Protein AF-A0A8T0DN38-F1 (afdb_monomer_lite)

Radius of gyration: 31.2 Å; chains: 1; bounding box: 81×60×71 Å

Structure (mmCIF, N/CA/C/O backbone):
data_AF-A0A8T0DN38-F1
#
_entry.id   AF-A0A8T0DN38-F1
#
loop_
_atom_site.group_PDB
_atom_site.id
_atom_site.type_symbol
_atom_site.label_atom_id
_atom_site.label_alt_id
_atom_site.label_comp_id
_atom_site.label_asym_id
_atom_site.label_entity_id
_atom_site.label_seq_id
_atom_site.pdbx_PDB_ins_code
_atom_site.Cartn_x
_atom_site.Cartn_y
_atom_site.Cartn_z
_atom_site.occupancy
_atom_site.B_iso_or_equiv
_atom_site.auth_seq_id
_atom_site.auth_comp_id
_atom_site.auth_asym_id
_atom_site.auth_atom_id
_atom_site.pdbx_PDB_model_num
ATOM 1 N N . MET A 1 1 ? 33.468 -39.245 -10.949 1.00 52.28 1 MET A N 1
ATOM 2 C CA . MET A 1 1 ? 33.273 -37.834 -11.351 1.00 52.28 1 MET A CA 1
ATOM 3 C C . MET A 1 1 ? 32.377 -37.818 -12.580 1.00 52.28 1 MET A C 1
ATOM 5 O O . MET A 1 1 ? 32.703 -38.510 -13.534 1.00 52.28 1 MET A O 1
ATOM 9 N N . SER A 1 2 ? 31.226 -37.142 -12.546 1.00 54.19 2 SER A N 1
ATOM 10 C CA . SER A 1 2 ? 30.312 -37.054 -13.696 1.00 54.19 2 SER A CA 1
ATOM 11 C C . SER A 1 2 ? 30.653 -35.835 -14.568 1.00 54.19 2 SER A C 1
ATOM 13 O O . SER A 1 2 ? 30.992 -34.782 -14.026 1.00 54.19 2 SER A O 1
ATOM 15 N N . PRO A 1 3 ? 30.592 -35.941 -15.908 1.00 66.50 3 PRO A N 1
ATOM 16 C CA . PRO A 1 3 ? 30.904 -34.821 -16.784 1.00 66.50 3 PRO A CA 1
ATOM 17 C C . PRO A 1 3 ? 29.782 -33.776 -16.769 1.00 66.50 3 PRO A C 1
ATOM 19 O O . PRO A 1 3 ? 28.591 -34.087 -16.842 1.00 66.50 3 PRO A O 1
ATOM 22 N N . ASN A 1 4 ? 30.204 -32.518 -16.678 1.00 63.97 4 ASN A N 1
ATOM 23 C CA . ASN A 1 4 ? 29.367 -31.331 -16.581 1.00 63.97 4 ASN A CA 1
ATOM 24 C C . ASN A 1 4 ? 28.587 -31.120 -17.898 1.00 63.97 4 ASN A C 1
ATOM 26 O O . ASN A 1 4 ? 29.185 -30.857 -18.944 1.00 63.97 4 ASN A O 1
ATOM 30 N N . LYS A 1 5 ? 27.253 -31.252 -17.878 1.00 62.19 5 LYS A N 1
ATOM 31 C CA . LYS A 1 5 ? 26.401 -30.977 -19.050 1.00 62.19 5 LYS A CA 1
ATOM 32 C C . LYS A 1 5 ? 26.275 -29.465 -19.243 1.00 62.19 5 LYS A C 1
ATOM 34 O O . LYS A 1 5 ? 25.406 -28.823 -18.664 1.00 62.19 5 LYS A O 1
ATOM 39 N N . MET A 1 6 ? 27.131 -28.904 -20.091 1.00 64.38 6 MET A N 1
ATOM 40 C CA . MET A 1 6 ? 26.996 -27.534 -20.589 1.00 64.38 6 MET A CA 1
ATOM 41 C C . MET A 1 6 ? 25.721 -27.418 -21.440 1.00 64.38 6 MET A C 1
ATOM 43 O O . MET A 1 6 ? 25.669 -27.911 -22.569 1.00 64.38 6 MET A O 1
ATOM 47 N N . HIS A 1 7 ? 24.686 -26.756 -20.920 1.00 61.66 7 HIS A N 1
ATOM 48 C CA . HIS A 1 7 ? 23.559 -26.308 -21.735 1.00 61.66 7 HIS A CA 1
ATOM 49 C C . HIS A 1 7 ? 24.022 -25.161 -22.640 1.00 61.66 7 HIS A C 1
ATOM 51 O O . HIS A 1 7 ? 24.193 -24.026 -22.203 1.00 61.66 7 HIS A O 1
ATOM 57 N N . ARG A 1 8 ? 24.246 -25.468 -23.921 1.00 61.72 8 ARG A N 1
ATOM 58 C CA . ARG A 1 8 ? 24.426 -24.451 -24.960 1.00 61.72 8 ARG A CA 1
ATOM 59 C C . ARG A 1 8 ? 23.082 -23.764 -25.191 1.00 61.72 8 ARG A C 1
ATOM 61 O O . ARG A 1 8 ? 22.162 -24.382 -25.724 1.00 61.72 8 ARG A O 1
ATOM 68 N N . PHE A 1 9 ? 22.972 -22.500 -24.795 1.00 59.44 9 PHE A N 1
ATOM 69 C CA . PHE A 1 9 ? 21.857 -21.649 -25.195 1.00 59.44 9 PHE A CA 1
ATOM 70 C C . PHE A 1 9 ? 21.889 -21.493 -26.721 1.00 59.44 9 PHE A C 1
ATOM 72 O O . PHE A 1 9 ? 22.831 -20.934 -27.278 1.00 59.44 9 PHE A O 1
ATOM 79 N N . ARG A 1 10 ? 20.879 -22.043 -27.404 1.00 63.59 10 ARG A N 1
ATOM 80 C CA . ARG A 1 10 ? 20.622 -21.768 -28.821 1.00 63.59 10 ARG A CA 1
ATOM 81 C C . ARG A 1 10 ? 20.134 -20.323 -28.929 1.00 63.59 10 ARG A C 1
ATOM 83 O O . ARG A 1 10 ? 19.069 -20.006 -28.410 1.00 63.59 10 ARG A O 1
ATOM 90 N N . SER A 1 11 ? 20.899 -19.462 -29.591 1.00 58.97 11 SER A N 1
ATOM 91 C CA . SER A 1 11 ? 20.446 -18.132 -30.001 1.00 58.97 11 SER A CA 1
ATOM 92 C C . SER A 1 11 ? 19.479 -18.287 -31.175 1.00 58.97 11 SER A C 1
ATOM 94 O O . SER A 1 11 ? 19.903 -18.581 -32.293 1.00 58.97 11 SER A O 1
ATOM 96 N N . ALA A 1 12 ? 18.182 -18.155 -30.910 1.00 63.00 12 ALA A N 1
ATOM 97 C CA . ALA A 1 12 ? 17.172 -18.035 -31.953 1.00 63.00 12 ALA A CA 1
ATOM 98 C C . ALA A 1 12 ? 17.268 -16.639 -32.596 1.00 63.00 12 ALA A C 1
ATOM 100 O O . ALA A 1 12 ? 17.445 -15.645 -31.892 1.00 63.00 12 ALA A O 1
ATOM 101 N N . ALA A 1 13 ? 17.211 -16.587 -33.928 1.00 65.38 13 ALA A N 1
ATOM 102 C CA . ALA A 1 13 ? 17.182 -15.350 -34.704 1.00 65.38 13 ALA A CA 1
ATOM 103 C C . ALA A 1 13 ? 15.920 -14.523 -34.375 1.00 65.38 13 ALA A C 1
ATOM 105 O O . ALA A 1 13 ? 14.896 -15.120 -34.037 1.00 65.38 13 ALA A O 1
ATOM 106 N N . PRO A 1 14 ? 15.965 -13.180 -34.472 1.00 59.91 14 PRO A N 1
ATOM 107 C CA . PRO A 1 14 ? 14.814 -12.339 -34.172 1.00 59.91 14 PRO A CA 1
ATOM 108 C C . PRO A 1 14 ? 13.791 -12.437 -35.311 1.00 59.91 14 PRO A C 1
ATOM 110 O O . PRO A 1 14 ? 13.925 -11.768 -36.332 1.00 59.91 14 PRO A O 1
ATOM 113 N N . SER A 1 15 ? 12.782 -13.293 -35.158 1.00 63.94 15 SER A N 1
ATOM 114 C CA . SER A 1 15 ? 11.540 -13.180 -35.923 1.00 63.94 15 SER A CA 1
ATOM 115 C C . SER A 1 15 ? 10.830 -11.885 -35.527 1.00 63.94 15 SER A C 1
ATOM 117 O O . SER A 1 15 ? 10.778 -11.545 -34.345 1.00 63.94 15 SER A O 1
ATOM 119 N N . GLU A 1 16 ? 10.304 -11.155 -36.512 1.00 71.69 16 GLU A N 1
ATOM 120 C CA . GLU A 1 16 ? 9.458 -9.973 -36.317 1.00 71.69 16 GLU A CA 1
ATOM 121 C C . GLU A 1 16 ? 8.143 -10.391 -35.637 1.00 71.69 16 GLU A C 1
ATOM 123 O O . GLU A 1 16 ? 7.129 -10.653 -36.277 1.00 71.69 16 GLU A O 1
ATOM 128 N N . GLU A 1 17 ? 8.181 -10.548 -34.317 1.00 77.62 17 GLU A N 1
ATOM 129 C CA . GLU A 1 17 ? 7.013 -10.885 -33.512 1.00 77.62 17 GLU A CA 1
ATOM 130 C C . GLU A 1 17 ? 6.255 -9.600 -33.163 1.00 77.62 17 GLU A C 1
ATOM 132 O O . GLU A 1 17 ? 6.723 -8.762 -32.390 1.00 77.62 17 GLU A O 1
ATOM 137 N N . GLU A 1 18 ? 5.066 -9.434 -33.741 1.00 81.38 18 GLU A N 1
ATOM 138 C CA . GLU A 1 18 ? 4.141 -8.364 -33.372 1.00 81.38 18 GLU A CA 1
ATOM 139 C C . GLU A 1 18 ? 3.689 -8.528 -31.908 1.00 81.38 18 GLU A C 1
ATOM 141 O O . GLU A 1 18 ? 3.004 -9.487 -31.541 1.00 81.38 18 GLU A O 1
ATOM 146 N N . ILE A 1 19 ? 4.058 -7.572 -31.050 1.00 81.69 19 ILE A N 1
ATOM 147 C CA . ILE A 1 19 ? 3.695 -7.579 -29.627 1.00 81.69 19 ILE A CA 1
ATOM 148 C C . ILE A 1 19 ? 2.373 -6.829 -29.431 1.00 81.69 19 ILE A C 1
ATOM 150 O O . ILE A 1 19 ? 2.320 -5.599 -29.470 1.00 81.69 19 ILE A O 1
ATOM 154 N N . TYR A 1 20 ? 1.299 -7.563 -29.145 1.00 84.81 20 TYR A N 1
ATOM 155 C CA . TYR A 1 20 ? 0.004 -6.980 -28.790 1.00 84.81 20 TYR A CA 1
ATOM 156 C C . TYR A 1 20 ? -0.049 -6.631 -27.296 1.00 84.81 20 TYR A C 1
ATOM 158 O O . TYR A 1 20 ? -0.019 -7.513 -26.436 1.00 84.81 20 TYR A O 1
ATOM 166 N N . VAL A 1 21 ? -0.175 -5.338 -26.976 1.00 86.12 21 VAL A N 1
ATOM 167 C CA . VAL A 1 21 ? -0.252 -4.829 -25.594 1.00 86.12 21 VAL A CA 1
ATOM 168 C C . VAL A 1 21 ? -1.646 -4.282 -25.299 1.00 86.12 21 VAL A C 1
ATOM 170 O O . VAL A 1 21 ? -2.214 -3.512 -26.073 1.00 86.12 21 VAL A O 1
ATOM 173 N N . LYS A 1 22 ? -2.210 -4.645 -24.144 1.00 92.12 22 LYS A N 1
ATOM 174 C CA . LYS A 1 22 ? -3.475 -4.072 -23.671 1.00 92.12 22 LYS A CA 1
ATOM 175 C C . LYS A 1 22 ? -3.242 -2.675 -23.110 1.00 92.12 22 LYS A C 1
ATOM 177 O O . LYS A 1 22 ? -2.410 -2.487 -22.226 1.00 92.12 22 LYS A O 1
ATOM 182 N N . MET A 1 23 ? -4.067 -1.714 -23.524 1.00 93.25 23 MET A N 1
ATOM 183 C CA . MET A 1 23 ? -3.976 -0.325 -23.048 1.00 93.25 23 MET A CA 1
ATOM 184 C C . MET A 1 23 ? -4.124 -0.182 -21.521 1.00 93.25 23 MET A C 1
ATOM 186 O O . MET A 1 23 ? -3.574 0.749 -20.938 1.00 93.25 23 MET A O 1
ATOM 190 N N . SER A 1 24 ? -4.835 -1.104 -20.859 1.00 92.12 24 SER A N 1
ATOM 191 C CA . SER A 1 24 ? -4.980 -1.133 -19.395 1.00 92.12 24 SER A CA 1
ATOM 192 C C . SER A 1 24 ? -3.680 -1.435 -18.654 1.00 92.12 24 SER A C 1
ATOM 194 O O . SER A 1 24 ? -3.525 -1.027 -17.503 1.00 92.12 24 SER A O 1
ATOM 196 N N . ASP A 1 25 ? -2.763 -2.155 -19.300 1.00 91.50 25 ASP A N 1
ATOM 197 C CA . ASP A 1 25 ? -1.588 -2.741 -18.656 1.00 91.50 25 ASP A CA 1
ATOM 198 C C . ASP A 1 25 ? -0.371 -1.809 -18.769 1.00 91.50 25 ASP A C 1
ATOM 200 O O . ASP A 1 25 ? 0.448 -1.745 -17.850 1.00 91.50 25 ASP A O 1
ATOM 204 N N . ILE A 1 26 ? -0.345 -0.970 -19.814 1.00 93.56 26 ILE A N 1
ATOM 205 C CA . ILE A 1 26 ? 0.654 0.081 -20.071 1.00 93.56 26 ILE A CA 1
ATOM 206 C C . ILE A 1 26 ? 1.039 0.889 -18.818 1.00 93.56 26 ILE A C 1
ATOM 208 O O . ILE A 1 26 ? 2.234 0.975 -18.523 1.00 93.56 26 ILE A O 1
ATOM 212 N N . PRO A 1 27 ? 0.108 1.479 -18.036 1.00 94.94 27 PRO A N 1
ATOM 213 C CA . PRO A 1 27 ? 0.496 2.251 -16.854 1.00 94.94 27 PRO A CA 1
ATOM 214 C C . PRO A 1 27 ? 1.249 1.403 -15.823 1.00 94.94 27 PRO A C 1
ATOM 216 O O . PRO A 1 27 ? 2.168 1.895 -15.165 1.00 94.94 27 PRO A O 1
ATOM 219 N N . PHE A 1 28 ? 0.892 0.126 -15.677 1.00 95.44 28 PHE A N 1
ATOM 220 C CA . PHE A 1 28 ? 1.578 -0.775 -14.761 1.00 95.44 28 PHE A CA 1
ATOM 221 C C . PHE A 1 28 ? 2.948 -1.193 -15.280 1.00 95.44 28 PHE A C 1
ATOM 223 O O . PHE A 1 28 ? 3.874 -1.320 -14.482 1.00 95.44 28 PHE A O 1
ATOM 230 N N . ASP A 1 29 ? 3.105 -1.339 -16.589 1.00 94.00 29 ASP A N 1
ATOM 231 C CA . ASP A 1 29 ? 4.381 -1.690 -17.204 1.00 94.00 29 ASP A CA 1
ATOM 232 C C . ASP A 1 29 ? 5.380 -0.534 -17.154 1.00 94.00 29 ASP A C 1
ATOM 234 O O . ASP A 1 29 ? 6.532 -0.747 -16.775 1.00 94.00 29 ASP A O 1
ATOM 238 N N . ILE A 1 30 ? 4.924 0.706 -17.360 1.00 94.75 30 ILE A N 1
ATOM 239 C CA . ILE A 1 30 ? 5.735 1.906 -17.100 1.00 94.75 30 ILE A CA 1
ATOM 240 C C . ILE A 1 30 ? 6.184 1.935 -15.631 1.00 94.75 30 ILE A C 1
ATOM 242 O O . ILE A 1 30 ? 7.356 2.166 -15.330 1.00 94.75 30 ILE A O 1
ATOM 246 N N . MET A 1 31 ? 5.279 1.649 -14.686 1.00 94.44 31 MET A N 1
ATOM 247 C CA . MET A 1 31 ? 5.647 1.573 -13.268 1.00 94.44 31 MET A CA 1
ATOM 248 C C . MET A 1 31 ? 6.661 0.452 -12.990 1.00 94.44 31 MET A C 1
ATOM 250 O O . MET A 1 31 ? 7.606 0.673 -12.232 1.00 94.44 31 MET A O 1
ATOM 254 N N . ARG A 1 32 ? 6.512 -0.732 -13.604 1.00 95.56 32 ARG A N 1
ATOM 255 C CA . ARG A 1 32 ? 7.481 -1.838 -13.489 1.00 95.56 32 ARG A CA 1
ATOM 256 C C . ARG A 1 32 ? 8.857 -1.433 -14.007 1.00 95.56 32 ARG A C 1
ATOM 258 O O . ARG A 1 32 ? 9.850 -1.693 -13.325 1.00 95.56 32 ARG A O 1
ATOM 265 N N . PHE A 1 33 ? 8.905 -0.771 -15.159 1.00 95.25 33 PHE A N 1
ATOM 266 C CA . PHE A 1 33 ? 10.133 -0.258 -15.752 1.00 95.25 33 PHE A CA 1
ATOM 267 C C . PHE A 1 33 ? 10.822 0.753 -14.826 1.00 95.25 33 PHE A C 1
ATOM 269 O O . PHE A 1 33 ? 11.987 0.576 -14.477 1.00 95.25 33 PHE A O 1
ATOM 276 N N . ASN A 1 34 ? 10.085 1.730 -14.299 1.00 94.44 34 ASN A N 1
ATOM 277 C CA . ASN A 1 34 ? 10.638 2.722 -13.372 1.00 94.44 34 ASN A CA 1
ATOM 278 C C . ASN A 1 34 ? 11.175 2.089 -12.078 1.00 94.44 34 ASN A C 1
ATOM 280 O O . ASN A 1 34 ? 12.195 2.515 -11.544 1.00 94.44 34 ASN A O 1
ATOM 284 N N . ILE A 1 35 ? 10.508 1.051 -11.565 1.00 94.56 35 ILE A N 1
ATOM 285 C CA . ILE A 1 35 ? 10.982 0.290 -10.399 1.00 94.56 35 ILE A CA 1
ATOM 286 C C . ILE A 1 35 ? 12.244 -0.508 -10.736 1.00 94.56 35 ILE A C 1
ATOM 288 O O . ILE A 1 35 ? 13.090 -0.700 -9.864 1.00 94.56 35 ILE A O 1
ATOM 292 N N . SER A 1 36 ? 12.381 -0.998 -11.970 1.00 92.31 36 SER A N 1
ATOM 293 C CA . SER A 1 36 ? 13.555 -1.767 -12.398 1.00 92.31 36 SER A CA 1
ATOM 294 C C . SER A 1 36 ? 14.850 -0.951 -12.317 1.00 92.31 36 SER A C 1
ATOM 296 O O . SER A 1 36 ? 15.879 -1.510 -11.944 1.00 92.31 36 SER A O 1
ATOM 298 N N . ALA A 1 37 ? 14.757 0.364 -12.542 1.00 92.31 37 ALA A N 1
ATOM 299 C CA . ALA A 1 37 ? 15.864 1.311 -12.440 1.00 92.31 37 ALA A CA 1
ATOM 300 C C . ALA A 1 37 ? 16.252 1.671 -10.991 1.00 92.31 37 ALA A C 1
ATOM 302 O O . ALA A 1 37 ? 17.344 2.179 -10.754 1.00 92.31 37 ALA A O 1
ATOM 303 N N . LYS A 1 38 ? 15.382 1.414 -10.004 1.00 92.50 38 LYS A N 1
ATOM 304 C CA . LYS A 1 38 ? 15.656 1.691 -8.584 1.00 92.50 38 LYS A CA 1
ATOM 305 C C . LYS A 1 38 ? 16.349 0.509 -7.910 1.00 92.50 38 LYS A C 1
ATOM 307 O O . LYS A 1 38 ? 16.133 -0.648 -8.273 1.00 92.50 38 L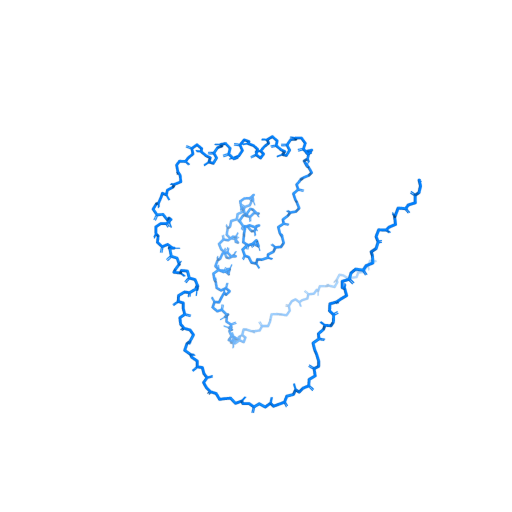YS A O 1
ATOM 312 N N . SER A 1 39 ? 17.120 0.773 -6.858 1.00 93.12 39 SER A N 1
ATOM 313 C CA . SER A 1 39 ? 17.790 -0.250 -6.045 1.00 93.12 39 SER A CA 1
ATOM 314 C C . SER A 1 39 ? 17.411 -0.143 -4.557 1.00 93.12 39 SER A C 1
ATOM 316 O O . SER A 1 39 ? 16.731 0.788 -4.130 1.00 93.12 39 SER A O 1
ATOM 318 N N . GLY A 1 40 ? 17.771 -1.156 -3.764 1.00 94.56 40 GLY A N 1
ATOM 319 C CA . GLY A 1 40 ? 17.636 -1.110 -2.303 1.00 94.56 40 GLY A CA 1
ATOM 320 C C . GLY A 1 40 ? 16.207 -1.208 -1.743 1.00 94.56 40 GLY A C 1
ATOM 321 O O . GLY A 1 40 ? 15.340 -1.904 -2.284 1.00 94.56 40 GLY A O 1
ATOM 322 N N . ALA A 1 41 ? 15.993 -0.562 -0.593 1.00 93.94 41 ALA A N 1
ATOM 323 C CA . ALA A 1 41 ? 14.742 -0.608 0.170 1.00 93.94 41 ALA A CA 1
ATOM 324 C C . ALA A 1 41 ? 13.582 0.080 -0.567 1.00 93.94 41 ALA A C 1
ATOM 326 O O . ALA A 1 41 ? 12.490 -0.485 -0.660 1.00 93.94 41 ALA A O 1
ATOM 327 N N . GLU A 1 42 ? 13.849 1.221 -1.203 1.00 91.75 42 GLU A N 1
ATOM 328 C CA . GLU A 1 42 ? 12.857 1.985 -1.967 1.00 91.75 42 GLU A CA 1
ATOM 329 C C . GLU A 1 42 ? 12.248 1.165 -3.110 1.00 91.75 42 GLU A C 1
ATOM 331 O O . GLU A 1 42 ? 11.042 1.217 -3.374 1.00 91.75 42 GLU A O 1
ATOM 336 N N . ARG A 1 43 ? 13.060 0.327 -3.769 1.00 95.62 43 ARG A N 1
ATOM 337 C CA . ARG A 1 43 ? 12.579 -0.608 -4.795 1.00 95.62 43 ARG A CA 1
ATOM 338 C C . ARG A 1 43 ? 11.548 -1.586 -4.228 1.00 95.62 43 ARG A C 1
ATOM 340 O O . ARG A 1 43 ? 10.565 -1.914 -4.890 1.00 95.62 43 ARG A O 1
ATOM 347 N N . ARG A 1 44 ? 11.761 -2.081 -3.005 1.00 94.56 44 ARG A N 1
ATOM 348 C CA . ARG A 1 44 ? 10.856 -3.051 -2.364 1.00 94.56 44 ARG A CA 1
ATOM 349 C C . ARG A 1 44 ? 9.528 -2.397 -2.007 1.00 94.56 44 ARG A C 1
ATOM 351 O O . ARG A 1 44 ? 8.482 -3.003 -2.218 1.00 94.56 44 ARG A O 1
ATOM 358 N N . GLU A 1 45 ? 9.563 -1.175 -1.498 1.00 93.94 45 GLU A N 1
ATOM 359 C CA . GLU A 1 45 ? 8.367 -0.420 -1.120 1.00 93.94 45 GLU A CA 1
ATOM 360 C C . GLU A 1 45 ? 7.538 -0.015 -2.338 1.00 93.94 45 GLU A C 1
ATOM 362 O O . GLU A 1 45 ? 6.337 -0.286 -2.390 1.00 93.94 45 GLU A O 1
ATOM 367 N N . THR A 1 46 ? 8.186 0.529 -3.369 1.00 95.31 46 THR A N 1
ATOM 368 C CA . THR A 1 46 ? 7.525 0.887 -4.634 1.00 95.31 46 THR A CA 1
ATOM 369 C C . THR A 1 46 ? 6.931 -0.336 -5.333 1.00 95.31 46 THR A C 1
ATOM 371 O O . THR A 1 46 ? 5.801 -0.281 -5.821 1.00 95.31 46 THR A O 1
ATOM 374 N N . ARG A 1 47 ? 7.623 -1.484 -5.300 1.00 95.81 47 ARG A N 1
ATOM 375 C CA . ARG A 1 47 ? 7.091 -2.758 -5.805 1.00 95.81 47 ARG A CA 1
ATOM 376 C C . ARG A 1 47 ? 5.881 -3.243 -5.013 1.00 95.81 47 ARG A C 1
ATOM 378 O O . ARG A 1 47 ? 4.905 -3.671 -5.622 1.00 95.81 47 ARG A O 1
ATOM 385 N N . LYS A 1 48 ? 5.911 -3.163 -3.679 1.00 95.25 48 LYS A N 1
ATOM 386 C CA . LYS A 1 48 ? 4.747 -3.493 -2.839 1.00 95.25 48 LYS A CA 1
ATOM 387 C C . LYS A 1 48 ? 3.552 -2.607 -3.197 1.00 95.25 48 LYS A C 1
ATOM 389 O O . LYS A 1 48 ? 2.465 -3.129 -3.417 1.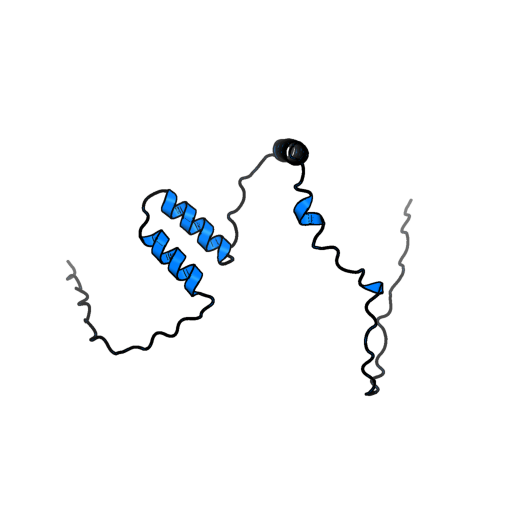00 95.25 48 LYS A O 1
ATOM 394 N N . ALA A 1 49 ? 3.758 -1.297 -3.318 1.00 95.19 49 ALA A N 1
ATOM 395 C CA . ALA A 1 49 ? 2.703 -0.354 -3.682 1.00 95.19 49 ALA A CA 1
ATOM 396 C C . ALA A 1 49 ? 2.101 -0.648 -5.068 1.00 95.19 49 ALA A C 1
ATOM 398 O O . ALA A 1 49 ? 0.880 -0.625 -5.221 1.00 95.19 49 ALA A O 1
ATOM 399 N N . LEU A 1 50 ? 2.937 -0.977 -6.058 1.00 96.00 50 LEU A N 1
ATOM 400 C CA . LEU A 1 50 ? 2.480 -1.393 -7.385 1.00 96.00 50 LEU A CA 1
ATOM 401 C C . LEU A 1 50 ? 1.592 -2.639 -7.308 1.00 96.00 50 LEU A C 1
ATOM 403 O O . LEU A 1 50 ? 0.491 -2.637 -7.848 1.00 96.00 50 LEU A O 1
ATOM 407 N N . LEU A 1 51 ? 2.043 -3.680 -6.607 1.00 96.00 51 LEU A N 1
ATOM 408 C CA . LEU A 1 51 ? 1.288 -4.928 -6.484 1.00 96.00 51 LEU A CA 1
ATOM 409 C C . LEU A 1 51 ? -0.081 -4.704 -5.836 1.00 96.00 51 LEU A C 1
ATOM 411 O O . LEU A 1 51 ? -1.076 -5.244 -6.311 1.00 96.00 51 LEU A O 1
ATOM 415 N N . LEU A 1 52 ? -0.157 -3.856 -4.808 1.00 96.00 52 LEU A N 1
ATOM 416 C CA . LEU A 1 52 ? -1.434 -3.491 -4.190 1.00 96.00 52 LEU A CA 1
ATOM 417 C C . LEU A 1 52 ? -2.378 -2.797 -5.184 1.00 96.00 52 LEU A C 1
ATOM 419 O O . LEU A 1 52 ? -3.568 -3.099 -5.198 1.00 96.00 52 LEU A O 1
ATOM 423 N N . ARG A 1 53 ? -1.863 -1.918 -6.057 1.00 94.06 53 ARG A N 1
ATOM 424 C CA . ARG A 1 53 ? -2.668 -1.283 -7.121 1.00 94.06 53 ARG A CA 1
ATOM 425 C C . ARG A 1 53 ? -3.183 -2.286 -8.152 1.00 94.06 53 ARG A C 1
ATOM 427 O O . ARG A 1 53 ? -4.268 -2.090 -8.682 1.00 94.06 53 ARG A O 1
ATOM 434 N N . MET A 1 54 ? -2.431 -3.354 -8.407 1.00 95.00 54 MET A N 1
ATOM 435 C CA . MET A 1 54 ? -2.829 -4.450 -9.301 1.00 95.00 54 MET A CA 1
ATOM 436 C C . MET A 1 54 ? -3.829 -5.420 -8.655 1.00 95.00 54 MET A C 1
ATOM 438 O O . MET A 1 54 ? -4.221 -6.401 -9.279 1.00 95.00 54 MET A O 1
ATOM 442 N N . GLY A 1 55 ? -4.242 -5.164 -7.410 1.00 94.31 55 GLY A N 1
ATOM 443 C CA . GLY A 1 55 ? -5.199 -6.001 -6.692 1.00 94.31 55 GLY A CA 1
ATOM 444 C C . GLY A 1 55 ? -4.562 -7.164 -5.935 1.00 94.31 55 GLY A C 1
ATOM 445 O O . GLY A 1 55 ? -5.269 -8.099 -5.563 1.00 94.31 55 GLY A O 1
ATOM 446 N N . ALA A 1 56 ? -3.248 -7.130 -5.681 1.00 96.75 56 ALA A N 1
ATOM 447 C CA . ALA A 1 56 ? -2.633 -8.094 -4.777 1.00 96.75 56 ALA A CA 1
ATOM 448 C C . ALA A 1 56 ? -3.239 -7.980 -3.370 1.00 96.75 56 ALA A C 1
ATOM 450 O O . ALA A 1 56 ? -3.556 -6.888 -2.889 1.00 96.75 56 ALA A O 1
ATOM 451 N N . VAL A 1 57 ? -3.359 -9.123 -2.693 1.00 96.00 57 VAL A N 1
ATOM 452 C CA . VAL A 1 57 ? -3.872 -9.181 -1.322 1.00 96.00 57 VAL A CA 1
ATOM 453 C C . VAL A 1 57 ? -2.945 -8.376 -0.401 1.00 96.00 57 VAL A C 1
ATOM 455 O O . VAL A 1 57 ? -1.726 -8.577 -0.438 1.00 96.00 57 VAL A O 1
ATOM 458 N N . PRO A 1 58 ? -3.484 -7.460 0.429 1.00 94.88 58 PRO A N 1
ATOM 459 C CA . PRO A 1 58 ? -2.665 -6.681 1.340 1.00 94.88 58 PRO A CA 1
ATOM 460 C C . PRO A 1 58 ? -1.965 -7.580 2.365 1.00 94.88 58 PRO A C 1
ATOM 462 O O . PRO A 1 58 ? -2.523 -8.603 2.774 1.00 94.88 58 PRO A O 1
ATOM 465 N N . PRO A 1 59 ? -0.755 -7.204 2.817 1.00 94.12 59 PRO A N 1
ATOM 466 C CA . PRO A 1 59 ? -0.040 -7.986 3.811 1.00 94.12 59 PRO A CA 1
ATOM 467 C C . PRO A 1 59 ? -0.851 -8.087 5.107 1.00 94.12 59 PRO A C 1
ATOM 469 O O . PRO A 1 59 ? -1.581 -7.165 5.489 1.00 94.12 59 PRO A O 1
ATOM 472 N N . LYS A 1 60 ? -0.699 -9.217 5.803 1.00 95.00 60 LYS A N 1
ATOM 473 C CA . LYS A 1 60 ? -1.332 -9.433 7.104 1.00 95.00 60 LYS A CA 1
ATOM 474 C C . LYS A 1 60 ? -0.828 -8.379 8.089 1.00 95.00 60 LYS A C 1
ATOM 476 O O . LYS A 1 60 ? 0.373 -8.148 8.202 1.00 95.00 60 LYS A O 1
ATOM 481 N N . LYS A 1 61 ? -1.761 -7.744 8.798 1.00 90.88 61 LYS A N 1
ATOM 482 C CA . LYS A 1 61 ? -1.428 -6.785 9.853 1.00 90.88 61 LYS A CA 1
ATOM 483 C C . LYS A 1 61 ? -0.746 -7.510 11.009 1.00 90.88 61 LYS A C 1
ATOM 485 O O . LYS A 1 61 ? -1.104 -8.646 11.325 1.00 90.88 61 LYS A O 1
ATOM 490 N N . GLU A 1 62 ? 0.203 -6.832 11.638 1.00 93.12 62 GLU A N 1
ATOM 491 C CA . GLU A 1 62 ? 0.828 -7.309 12.867 1.00 93.12 62 GLU A CA 1
ATOM 492 C C . GLU A 1 62 ? -0.223 -7.517 13.959 1.00 93.12 62 GLU A C 1
ATOM 494 O O . GLU A 1 62 ? -1.265 -6.850 13.990 1.00 93.12 62 GLU A O 1
ATOM 499 N N . TYR A 1 63 ? 0.044 -8.466 14.853 1.00 94.62 63 TYR A N 1
ATOM 500 C CA . TYR A 1 63 ? -0.799 -8.665 16.019 1.00 94.62 63 TYR A CA 1
ATOM 501 C C . TYR A 1 63 ? -0.686 -7.451 16.943 1.00 94.62 63 TYR A C 1
ATOM 503 O O . TYR A 1 63 ? 0.408 -7.022 17.302 1.00 94.62 63 TYR A O 1
ATOM 511 N N . ILE A 1 64 ? -1.830 -6.904 17.343 1.00 94.12 64 ILE A N 1
ATOM 512 C CA . ILE A 1 64 ? -1.906 -5.771 18.263 1.00 94.12 64 ILE A CA 1
ATOM 513 C C . ILE A 1 64 ? -2.873 -6.151 19.378 1.00 94.12 64 ILE A C 1
ATOM 515 O O . ILE A 1 64 ? -3.994 -6.584 19.112 1.00 94.12 64 ILE A O 1
ATOM 519 N N . ASN A 1 65 ? -2.457 -5.949 20.631 1.00 97.06 65 ASN A N 1
ATOM 520 C CA . ASN A 1 65 ? -3.336 -6.113 21.785 1.00 97.06 65 ASN A CA 1
ATOM 521 C C . ASN A 1 65 ? -4.571 -5.206 21.642 1.00 97.06 65 ASN A C 1
ATOM 523 O O . ASN A 1 65 ? -4.449 -4.011 21.364 1.00 97.06 65 ASN A O 1
ATOM 527 N N . TYR A 1 66 ? -5.758 -5.760 21.881 1.00 95.81 66 TYR A N 1
ATOM 528 C CA . TYR A 1 66 ? -7.033 -5.064 21.715 1.00 95.81 66 TYR A CA 1
ATOM 529 C C . TYR A 1 66 ? -7.112 -3.721 22.459 1.00 95.81 66 TYR A C 1
ATOM 531 O O . TYR A 1 66 ? -7.605 -2.737 21.903 1.00 95.81 66 TYR A O 1
ATOM 539 N N . LYS A 1 67 ? -6.570 -3.639 23.682 1.00 97.12 67 LYS A N 1
ATOM 540 C CA . LYS A 1 67 ? -6.562 -2.389 24.462 1.00 97.12 67 LYS A CA 1
ATOM 541 C C . LYS A 1 67 ? -5.783 -1.281 23.739 1.00 97.12 67 LYS A C 1
ATOM 543 O O . LYS A 1 67 ? -6.261 -0.152 23.658 1.00 97.12 67 LYS A O 1
ATOM 548 N N . LEU A 1 68 ? -4.639 -1.629 23.142 1.00 96.00 68 LEU A N 1
ATOM 549 C CA . LEU A 1 68 ? -3.803 -0.709 22.360 1.00 96.00 68 LEU A CA 1
ATOM 550 C C . LEU A 1 68 ? -4.431 -0.355 21.007 1.00 96.00 68 LEU A C 1
ATOM 552 O O . LEU A 1 68 ? -4.264 0.754 20.505 1.00 96.00 68 LEU A O 1
ATOM 556 N N . LEU A 1 69 ? -5.161 -1.289 20.397 1.00 95.25 69 LEU A N 1
ATOM 557 C CA . LEU A 1 69 ? -5.881 -1.025 19.154 1.00 95.25 69 LEU A CA 1
ATOM 558 C C . LEU A 1 69 ? -6.979 0.026 19.367 1.00 95.25 69 LEU A C 1
ATOM 560 O O . LEU A 1 69 ? -7.132 0.935 18.549 1.00 95.25 69 LEU A O 1
ATOM 564 N N . LEU A 1 70 ? -7.718 -0.067 20.477 1.00 96.38 70 LEU A N 1
ATOM 565 C CA . LEU A 1 70 ? -8.760 0.900 20.813 1.00 96.38 70 LEU A CA 1
ATOM 566 C C . LEU A 1 70 ? -8.202 2.289 21.135 1.00 96.38 70 LEU A C 1
ATOM 568 O O . LEU A 1 70 ? -8.784 3.275 20.681 1.00 96.38 70 LEU A O 1
ATOM 572 N N . SER A 1 71 ? -7.099 2.387 21.885 1.00 95.38 71 SER A N 1
ATOM 573 C CA . SER A 1 71 ? -6.485 3.686 22.196 1.00 95.38 71 SER A CA 1
ATOM 574 C C . 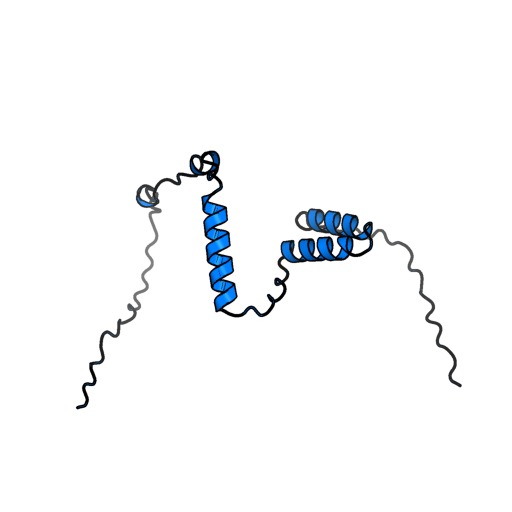SER A 1 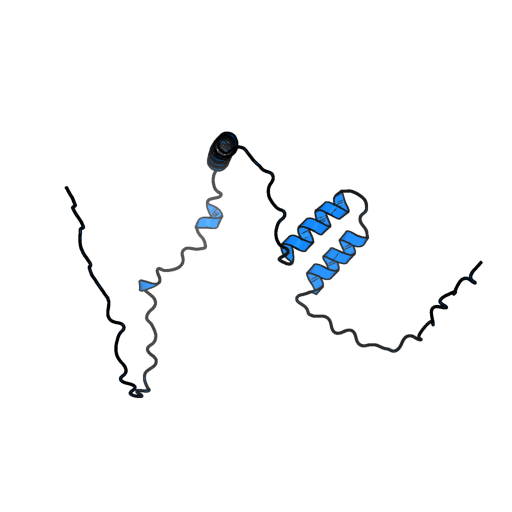71 ? -6.006 4.393 20.926 1.00 95.38 71 SER A C 1
ATOM 576 O O . SER A 1 71 ? -6.430 5.516 20.659 1.00 95.38 71 SER A O 1
ATOM 578 N N . LYS A 1 72 ? -5.262 3.689 20.061 1.00 94.25 72 LYS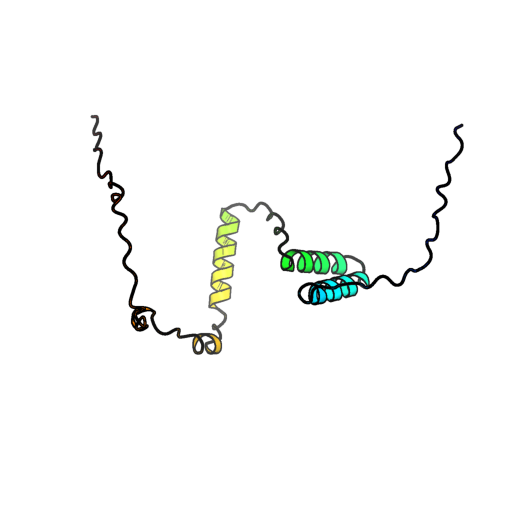 A N 1
ATOM 579 C CA . LYS A 1 72 ? -4.799 4.221 18.768 1.00 94.25 72 LYS A CA 1
ATOM 580 C C . LYS A 1 72 ? -5.956 4.690 17.885 1.00 94.25 72 LYS A C 1
ATOM 582 O O . LYS A 1 72 ? -5.862 5.734 17.245 1.00 94.25 72 LYS A O 1
ATOM 587 N N . ARG A 1 73 ? -7.072 3.951 17.863 1.00 93.62 73 ARG A N 1
ATOM 588 C CA . ARG A 1 73 ? -8.265 4.339 17.094 1.00 93.62 73 ARG A CA 1
ATOM 589 C C . ARG A 1 73 ? -8.899 5.630 17.621 1.00 93.62 73 ARG A C 1
ATOM 591 O O . ARG A 1 73 ? -9.324 6.462 16.822 1.00 93.62 73 ARG A O 1
ATOM 598 N N . LYS A 1 74 ? -8.956 5.816 18.945 1.00 94.12 74 LYS A N 1
ATOM 599 C CA . LYS A 1 74 ? -9.456 7.058 19.560 1.00 94.12 74 LYS A CA 1
ATOM 600 C C . LYS A 1 74 ? -8.563 8.250 19.211 1.00 94.12 74 LYS A C 1
ATOM 602 O O . LYS A 1 74 ? -9.079 9.279 18.788 1.00 94.12 74 LYS A O 1
ATOM 607 N N . GLU A 1 75 ? -7.245 8.088 19.310 1.00 92.75 75 GLU A N 1
ATOM 608 C CA . GLU A 1 75 ? -6.271 9.129 18.952 1.00 92.75 75 GLU A CA 1
ATOM 609 C C . GLU A 1 75 ? -6.349 9.520 17.470 1.00 92.75 75 GLU A C 1
ATOM 611 O O . GLU A 1 75 ? -6.315 10.702 17.137 1.00 92.75 75 GLU A O 1
ATOM 616 N N . GLN A 1 76 ? -6.488 8.542 16.569 1.00 90.31 76 GLN A N 1
ATOM 617 C CA . GLN A 1 76 ? -6.639 8.798 15.133 1.00 90.31 76 GLN A CA 1
ATOM 618 C C . GLN A 1 76 ? -7.917 9.576 14.818 1.00 90.31 76 GLN A C 1
ATOM 620 O O . GLN A 1 76 ? -7.871 10.534 14.048 1.00 90.31 76 GLN A O 1
ATOM 625 N N . ASN A 1 77 ? -9.044 9.207 15.433 1.00 88.75 77 ASN A N 1
ATOM 626 C CA . ASN A 1 77 ? -10.294 9.944 15.267 1.00 88.75 77 ASN A CA 1
ATOM 627 C C . ASN A 1 77 ? -10.161 11.379 15.789 1.00 88.75 77 ASN A C 1
ATOM 629 O O . ASN A 1 77 ? -10.552 12.310 15.093 1.00 88.75 77 ASN A O 1
ATOM 633 N N . ALA A 1 78 ? -9.563 11.569 16.970 1.00 88.69 78 ALA A N 1
ATOM 634 C CA . ALA A 1 78 ? -9.324 12.900 17.524 1.00 88.69 78 ALA A CA 1
ATOM 635 C C . ALA A 1 78 ? -8.480 13.767 16.573 1.00 88.69 78 ALA A C 1
ATOM 637 O O . ALA A 1 78 ? -8.874 14.890 16.272 1.00 88.69 78 ALA A O 1
ATOM 638 N N . LYS A 1 79 ? -7.393 13.221 16.009 1.00 87.00 79 LYS A N 1
ATOM 639 C CA . LYS A 1 79 ? -6.561 13.907 15.002 1.00 87.00 79 LYS A CA 1
ATOM 640 C C . LYS A 1 79 ? -7.342 14.243 13.730 1.00 87.00 79 LYS A C 1
ATOM 642 O O . LYS A 1 79 ? -7.233 15.351 13.226 1.00 87.00 79 LYS A O 1
ATOM 647 N N . MET A 1 80 ? -8.171 13.330 13.222 1.00 82.88 80 MET A N 1
ATOM 648 C CA . MET A 1 80 ? -9.010 13.599 12.043 1.00 82.88 80 MET A CA 1
ATOM 649 C C . MET A 1 80 ? -10.049 14.702 12.286 1.00 82.88 80 MET A C 1
ATOM 651 O O . MET A 1 80 ? -10.421 15.393 11.345 1.00 82.88 80 MET A O 1
ATOM 655 N N . HIS A 1 81 ? -10.531 14.860 13.521 1.00 77.00 81 HIS A N 1
ATOM 656 C CA . HIS A 1 81 ? -11.463 15.926 13.894 1.00 77.00 81 HIS A CA 1
ATOM 657 C C . HIS A 1 81 ? -10.783 17.281 14.136 1.00 77.00 81 HIS A C 1
ATOM 659 O O . HIS A 1 81 ? -11.467 18.299 14.088 1.00 77.00 81 HIS A O 1
ATOM 665 N N . GLN A 1 82 ? -9.470 17.303 14.380 1.00 77.75 82 GLN A N 1
ATOM 666 C CA . GLN A 1 82 ? -8.698 18.541 14.532 1.00 77.75 82 GLN A CA 1
ATOM 667 C C . GLN A 1 82 ? -8.489 19.265 13.199 1.00 77.75 82 GLN A C 1
ATOM 669 O O . GLN A 1 82 ? -8.451 20.492 13.175 1.00 77.75 82 GLN A O 1
ATOM 674 N N . PHE A 1 83 ? -8.380 18.532 12.089 1.00 71.69 83 PHE A N 1
ATOM 675 C CA . PHE A 1 83 ? -8.271 19.148 10.771 1.00 71.69 83 PHE A CA 1
ATOM 676 C C . PHE A 1 83 ? -9.669 19.492 10.238 1.00 71.69 83 PHE A C 1
ATOM 678 O O . PHE A 1 83 ? -10.529 18.603 10.169 1.00 71.69 83 PHE A O 1
ATOM 685 N N . PRO A 1 84 ? -9.935 20.755 9.853 1.00 71.50 84 PRO A N 1
ATOM 686 C CA . PRO A 1 84 ? -11.192 21.102 9.212 1.00 71.50 84 PRO A CA 1
ATOM 687 C C . PRO A 1 84 ? -11.322 20.284 7.926 1.00 71.50 84 PRO A C 1
ATOM 689 O O . PRO A 1 84 ? -10.414 20.237 7.101 1.00 71.50 84 PRO A O 1
ATOM 692 N N . LYS A 1 85 ? -12.452 19.591 7.764 1.00 68.12 85 LYS A N 1
ATOM 693 C CA . LYS A 1 85 ? -12.756 18.900 6.510 1.00 68.12 85 LYS A CA 1
ATOM 694 C C . LYS A 1 85 ? -12.913 19.974 5.443 1.00 68.12 85 LYS A C 1
ATOM 696 O O . LYS A 1 85 ? -13.832 20.780 5.566 1.00 68.12 85 LYS A O 1
ATOM 701 N N . ASP A 1 86 ? -12.062 19.967 4.422 1.00 63.38 86 ASP A N 1
ATOM 702 C CA . ASP A 1 86 ? -12.183 20.864 3.273 1.00 63.38 86 ASP A CA 1
ATOM 703 C C . ASP A 1 86 ? -13.599 20.760 2.688 1.00 63.38 86 ASP A C 1
ATOM 705 O O . ASP A 1 86 ? -13.974 19.801 2.007 1.00 63.38 86 ASP A O 1
ATOM 709 N N . VAL A 1 87 ? -14.427 21.755 3.007 1.00 57.97 87 VAL A N 1
ATOM 710 C CA . VAL A 1 87 ? -15.873 21.784 2.725 1.00 57.97 87 VAL A CA 1
ATOM 711 C C . VAL A 1 87 ? -16.145 21.803 1.212 1.00 57.97 87 VAL A C 1
ATOM 713 O O . VAL A 1 87 ? -17.241 21.482 0.750 1.00 57.97 87 VAL A O 1
ATOM 716 N N . VAL A 1 88 ? -15.114 22.119 0.425 1.00 56.50 88 VAL A N 1
ATOM 717 C CA . VAL A 1 88 ? -15.152 22.326 -1.024 1.00 56.50 88 VAL A CA 1
ATOM 718 C C . VAL A 1 88 ? -15.537 21.050 -1.790 1.00 56.50 88 VAL A C 1
ATOM 720 O O . VAL A 1 88 ? -16.240 21.126 -2.795 1.00 56.50 88 VAL A O 1
ATOM 723 N N . PHE A 1 89 ? -15.187 19.855 -1.293 1.00 54.88 89 PHE A N 1
ATOM 724 C CA . PHE A 1 89 ? -15.501 18.589 -1.983 1.00 54.88 89 PHE A CA 1
ATOM 725 C C . PHE A 1 89 ? -16.926 18.067 -1.712 1.00 54.88 89 PHE A C 1
ATOM 727 O O . PHE A 1 89 ? -17.465 17.263 -2.478 1.00 54.88 89 PHE A O 1
ATOM 734 N N . ALA A 1 90 ? -17.569 18.524 -0.632 1.00 56.56 90 ALA A N 1
ATOM 735 C CA . ALA A 1 90 ? -18.901 18.064 -0.234 1.00 56.56 90 ALA A CA 1
ATOM 736 C C . ALA A 1 90 ? -20.034 18.710 -1.056 1.00 56.56 90 ALA A C 1
ATOM 738 O O . ALA A 1 90 ? -21.131 18.153 -1.148 1.00 56.56 90 ALA A O 1
ATOM 739 N N . ALA A 1 91 ? -19.783 19.866 -1.676 1.00 58.66 91 ALA A N 1
ATOM 740 C CA . ALA A 1 91 ? -20.803 20.624 -2.397 1.00 58.66 91 ALA A CA 1
ATOM 741 C C . ALA A 1 91 ? -21.165 20.032 -3.773 1.00 58.66 91 ALA A C 1
ATOM 743 O O . ALA A 1 91 ? -22.307 20.171 -4.212 1.00 58.66 91 ALA A O 1
ATOM 744 N N . VAL A 1 92 ? -20.233 19.338 -4.437 1.00 57.97 92 VAL A N 1
ATOM 745 C CA . VAL A 1 92 ? -20.373 18.950 -5.856 1.00 57.97 92 VAL A CA 1
ATOM 746 C C . VAL A 1 92 ? -21.166 17.645 -6.055 1.00 57.97 92 VAL A C 1
ATOM 748 O O . VAL A 1 92 ? -21.769 17.437 -7.102 1.00 57.97 92 VAL A O 1
ATOM 751 N N . ASN A 1 93 ? -21.272 16.783 -5.036 1.00 61.16 93 ASN A N 1
ATOM 752 C CA . ASN A 1 93 ? -21.914 15.462 -5.148 1.00 61.16 93 ASN A CA 1
ATOM 753 C C . ASN A 1 93 ? -23.278 15.351 -4.443 1.00 61.16 93 ASN A C 1
ATOM 755 O O . ASN A 1 93 ? -23.616 14.302 -3.885 1.00 61.16 93 ASN A O 1
ATOM 759 N N . LYS A 1 94 ? -24.118 16.390 -4.496 1.00 63.19 94 LYS A N 1
ATOM 760 C CA . LYS A 1 94 ? -25.537 16.262 -4.115 1.00 63.19 94 LYS A CA 1
ATOM 761 C C . LYS A 1 94 ? -26.287 15.461 -5.188 1.00 63.19 94 LYS A C 1
ATOM 763 O O . LYS A 1 94 ? -26.960 16.016 -6.051 1.00 63.19 94 LYS A O 1
ATOM 768 N N . ARG A 1 95 ? -26.164 14.130 -5.160 1.00 64.25 95 ARG A N 1
ATOM 769 C CA . ARG A 1 95 ? -26.993 13.237 -5.984 1.00 64.25 95 ARG A CA 1
ATOM 770 C C . ARG A 1 95 ? -28.464 13.481 -5.636 1.00 64.25 95 ARG A C 1
ATOM 772 O O . ARG A 1 95 ? -28.861 13.345 -4.482 1.00 64.25 95 ARG A O 1
ATOM 779 N N . VAL A 1 96 ? -29.266 13.829 -6.642 1.00 63.84 96 VAL A N 1
ATOM 780 C CA . VAL A 1 96 ? -30.723 13.980 -6.518 1.00 63.84 96 VAL A CA 1
ATOM 781 C C . VAL A 1 96 ? -31.306 12.707 -5.885 1.00 63.84 96 VAL A C 1
ATOM 783 O O . VAL A 1 96 ? -30.962 11.606 -6.331 1.00 63.84 96 VAL A O 1
ATOM 786 N N . PRO A 1 97 ? -32.180 12.807 -4.864 1.00 64.62 97 PRO A N 1
ATOM 787 C CA . PRO A 1 97 ? -32.764 11.637 -4.223 1.00 64.62 97 PRO A CA 1
ATOM 788 C C . PRO A 1 97 ? -33.467 10.759 -5.263 1.00 64.62 97 PRO A C 1
ATOM 790 O O . PRO A 1 97 ? -34.308 11.224 -6.035 1.00 64.62 97 PRO A O 1
ATOM 793 N N . VAL A 1 98 ? -33.131 9.466 -5.255 1.00 61.22 98 VAL A N 1
ATOM 794 C CA . VAL A 1 98 ? -33.594 8.439 -6.210 1.00 61.22 98 VAL A CA 1
ATOM 795 C C . VAL A 1 98 ? -35.122 8.439 -6.386 1.00 61.22 98 VAL A C 1
ATOM 797 O O . VAL A 1 98 ? -35.614 8.134 -7.470 1.00 61.22 98 VAL A O 1
ATOM 800 N N . LYS A 1 99 ? -35.869 8.882 -5.366 1.00 61.25 99 LYS A N 1
ATOM 801 C CA . LYS A 1 99 ? -37.337 8.988 -5.354 1.00 61.25 99 LYS A CA 1
ATOM 802 C C . LYS A 1 99 ? -37.931 9.946 -6.405 1.00 61.25 99 LYS A C 1
ATOM 804 O O . LYS A 1 99 ? -39.113 9.829 -6.695 1.00 61.25 99 LYS A O 1
ATOM 809 N N . LYS A 1 100 ? -37.151 10.862 -7.002 1.00 58.84 100 LYS A N 1
ATOM 810 C CA . LYS A 1 100 ? -37.629 11.778 -8.066 1.00 58.84 100 LYS A CA 1
ATOM 811 C C . LYS A 1 100 ? -37.340 11.299 -9.495 1.00 58.84 100 LYS A C 1
ATOM 813 O O . LYS A 1 100 ? -37.729 11.966 -10.453 1.00 58.84 100 LYS A O 1
ATOM 818 N N . ARG A 1 101 ? -36.677 10.151 -9.685 1.00 62.62 101 ARG A N 1
ATOM 819 C CA . ARG A 1 101 ? -36.434 9.613 -11.033 1.00 62.62 101 ARG A CA 1
ATOM 820 C C . ARG A 1 101 ? -37.725 8.974 -11.552 1.00 62.62 101 ARG A C 1
ATOM 822 O O . ARG A 1 101 ? -37.993 7.810 -11.263 1.00 62.62 101 ARG A O 1
ATOM 829 N N . LYS A 1 102 ? -38.526 9.720 -12.327 1.00 63.34 102 LYS A N 1
ATOM 830 C CA . LYS A 1 102 ? -39.625 9.143 -13.120 1.00 63.34 102 LYS A CA 1
ATOM 831 C C . LYS A 1 102 ? -39.036 8.043 -14.010 1.00 63.34 102 LYS A C 1
ATOM 833 O O . LYS A 1 102 ? -38.274 8.325 -14.933 1.00 63.34 102 LYS A O 1
ATOM 838 N N . ARG A 1 103 ? -39.358 6.779 -13.722 1.00 62.72 103 ARG A N 1
ATOM 839 C CA . ARG A 1 103 ? -39.064 5.666 -14.629 1.00 62.72 103 ARG A CA 1
ATOM 840 C C . ARG A 1 103 ? -39.912 5.878 -15.881 1.00 62.72 103 ARG A C 1
ATOM 842 O O . ARG A 1 103 ? -41.133 5.798 -15.810 1.00 62.72 103 ARG A O 1
ATOM 849 N N . LYS A 1 104 ? -39.275 6.176 -17.017 1.00 53.56 104 LYS A N 1
ATOM 850 C CA . LYS A 1 104 ? -39.926 6.128 -18.332 1.00 53.56 104 LYS A CA 1
ATOM 851 C C . LYS A 1 104 ? -40.375 4.674 -18.529 1.00 53.56 104 LYS A C 1
ATOM 853 O O . LYS A 1 104 ? -39.536 3.789 -18.691 1.00 53.56 104 LYS A O 1
ATOM 858 N N . GLY A 1 105 ? -41.672 4.414 -18.373 1.00 43.62 105 GLY A N 1
ATOM 859 C CA . GLY A 1 105 ? -42.240 3.074 -18.467 1.00 43.62 105 GLY A CA 1
ATOM 860 C C . GLY A 1 105 ? -42.003 2.497 -19.858 1.00 43.62 105 GLY A C 1
ATOM 861 O O . GLY A 1 105 ? -42.443 3.072 -20.849 1.00 43.62 105 GLY A O 1
ATOM 862 N N . ARG A 1 106 ? -41.303 1.363 -19.940 1.00 49.28 106 ARG A N 1
ATOM 863 C CA . ARG A 1 106 ? -41.331 0.521 -21.137 1.00 49.28 106 ARG A CA 1
ATOM 864 C C . ARG A 1 106 ? -42.649 -0.250 -21.102 1.00 49.28 106 ARG A C 1
ATOM 866 O O . ARG A 1 106 ? -42.815 -1.133 -20.266 1.00 49.28 106 ARG A O 1
ATOM 873 N N . LYS A 1 107 ? -43.600 0.128 -21.959 1.00 45.50 107 LYS A N 1
ATOM 874 C CA . LYS A 1 107 ? -44.798 -0.674 -22.224 1.00 45.50 107 LYS A CA 1
ATOM 875 C C . LYS A 1 107 ? -44.402 -1.930 -23.008 1.00 45.50 107 LYS A C 1
ATOM 877 O O . LYS A 1 107 ? -43.658 -1.828 -23.977 1.00 45.50 107 LYS A O 1
ATOM 882 N N . GLY A 1 108 ? -44.972 -3.067 -22.613 1.00 37.69 108 GLY A N 1
ATOM 883 C CA . GLY A 1 108 ? -45.207 -4.212 -23.493 1.00 37.69 108 GLY A CA 1
ATOM 884 C C . GLY A 1 108 ? -44.173 -5.334 -23.438 1.00 37.69 108 GLY A C 1
ATOM 885 O O . GLY A 1 108 ? -43.161 -5.289 -24.131 1.00 37.69 108 GLY A O 1
ATOM 886 N N . LYS A 1 109 ? -44.491 -6.390 -22.684 1.00 39.31 109 LYS A N 1
ATOM 887 C CA . LYS A 1 109 ? -44.832 -7.719 -23.228 1.00 39.31 109 LYS A CA 1
ATOM 888 C C . LYS A 1 109 ? -45.133 -8.654 -22.058 1.00 39.31 109 LYS A C 1
ATOM 890 O O . LYS A 1 109 ? -44.233 -9.129 -21.372 1.00 39.31 109 LYS A O 1
ATOM 895 N N . GLU A 1 110 ? -46.423 -8.867 -21.834 1.00 42.03 110 GLU A N 1
ATOM 896 C CA . GLU A 1 110 ? -46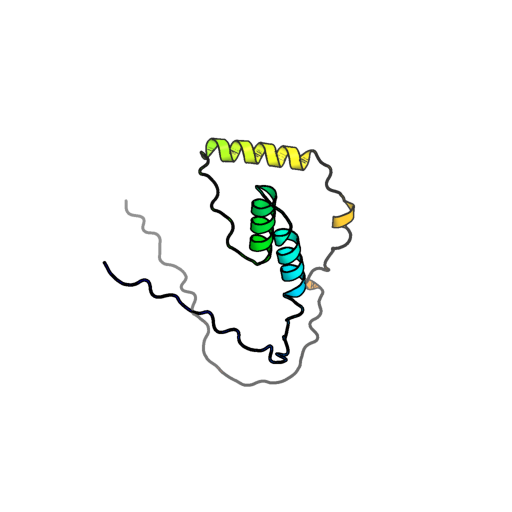.946 -9.968 -21.035 1.00 42.03 110 GLU A CA 1
ATOM 897 C C . GLU A 1 110 ? -46.459 -11.292 -21.629 1.00 42.03 110 GLU A C 1
ATOM 899 O O . GLU A 1 110 ? -46.642 -11.546 -22.820 1.00 42.03 110 GLU A O 1
ATOM 904 N N . LYS A 1 111 ? -45.859 -12.145 -20.798 1.00 43.12 111 LYS A N 1
ATOM 905 C CA . LYS A 1 111 ? -45.943 -13.596 -20.958 1.00 43.12 111 LYS A CA 1
ATOM 906 C C . LYS A 1 111 ? -46.119 -14.209 -19.576 1.00 43.12 111 LYS A C 1
ATOM 908 O O . LYS A 1 111 ? -45.255 -14.091 -18.713 1.00 43.12 111 LYS A O 1
ATOM 913 N N . ASN A 1 112 ? -47.287 -14.814 -19.405 1.00 44.78 112 ASN A N 1
ATOM 914 C CA . ASN A 1 112 ? -47.707 -15.610 -18.266 1.00 44.78 112 ASN A CA 1
ATOM 915 C C . ASN A 1 112 ? -46.666 -16.674 -17.900 1.00 44.78 112 ASN A C 1
ATOM 917 O O . ASN A 1 112 ? -46.385 -17.550 -18.712 1.00 44.78 112 ASN A O 1
ATOM 921 N N . VAL A 1 113 ? -46.182 -16.653 -16.656 1.00 42.81 113 VAL A N 1
ATOM 922 C CA . VAL A 1 113 ? -45.758 -17.863 -15.940 1.00 42.81 113 VAL A CA 1
ATOM 923 C C . VAL A 1 113 ? -46.230 -17.720 -14.496 1.00 42.81 113 VAL A C 1
ATOM 925 O O . VAL A 1 113 ? -45.632 -17.014 -13.689 1.00 42.81 113 VAL A O 1
ATOM 928 N N . ILE A 1 114 ? -47.336 -18.385 -14.180 1.00 42.34 114 ILE A N 1
ATOM 929 C CA . ILE A 1 114 ? -47.763 -18.646 -12.807 1.00 42.34 114 ILE A CA 1
ATOM 930 C C . ILE A 1 114 ? -46.829 -19.727 -12.261 1.00 42.34 114 ILE A C 1
ATOM 932 O O . ILE A 1 114 ? -46.956 -20.861 -12.710 1.00 42.34 114 ILE A O 1
ATOM 936 N N . ARG A 1 115 ? -45.929 -19.404 -11.316 1.00 44.44 115 ARG A N 1
ATOM 937 C CA . ARG A 1 115 ? -45.473 -20.315 -10.241 1.00 44.44 115 ARG A CA 1
ATOM 938 C C . ARG A 1 115 ? -45.136 -19.509 -8.973 1.00 44.44 115 ARG A C 1
ATOM 940 O O . ARG A 1 115 ? -44.537 -18.445 -9.040 1.00 44.44 115 ARG A O 1
ATOM 947 N N . GLU A 1 116 ? -45.631 -20.038 -7.862 1.00 46.53 116 GLU A N 1
ATOM 948 C CA . GLU A 1 116 ? -45.984 -19.462 -6.552 1.00 46.53 116 GLU A CA 1
ATOM 949 C C . GLU A 1 116 ? -44.925 -18.650 -5.762 1.00 46.53 116 GLU A C 1
ATOM 951 O O . GLU A 1 116 ? -43.721 -18.819 -5.963 1.00 46.53 116 GLU A O 1
ATOM 956 N N . PRO A 1 117 ? -45.359 -17.800 -4.798 1.00 51.91 117 PRO A N 1
ATOM 957 C CA . PRO A 1 117 ? -44.467 -17.051 -3.909 1.00 51.91 117 PRO A CA 1
ATOM 958 C C . PRO A 1 117 ? -43.817 -17.931 -2.820 1.00 51.91 117 PRO A C 1
ATOM 960 O O . PRO A 1 117 ? -44.452 -18.862 -2.313 1.00 51.91 117 PRO A O 1
ATOM 963 N N . PRO A 1 118 ? -42.586 -17.613 -2.365 1.00 53.53 118 PRO A N 1
ATOM 964 C CA . PRO A 1 118 ? -41.982 -18.302 -1.229 1.00 53.53 118 PRO A CA 1
ATOM 965 C C . PRO A 1 118 ? -42.786 -18.033 0.053 1.00 53.53 118 PRO A C 1
ATOM 967 O O . PRO A 1 118 ? -42.972 -16.888 0.468 1.00 53.53 118 PRO A O 1
ATOM 970 N N . ARG A 1 119 ? -43.265 -19.106 0.697 1.00 50.66 119 ARG A N 1
ATOM 971 C CA . ARG A 1 119 ? -43.965 -19.046 1.987 1.00 50.66 119 ARG A CA 1
ATOM 972 C C . ARG A 1 119 ? -42.997 -18.617 3.092 1.00 50.66 119 ARG A C 1
ATOM 974 O O . ARG A 1 119 ? -42.111 -19.376 3.481 1.00 50.66 119 ARG A O 1
ATOM 981 N N . ASN A 1 120 ? -43.232 -17.430 3.643 1.00 46.66 120 ASN A N 1
ATOM 982 C CA . ASN A 1 120 ? -42.679 -16.998 4.922 1.00 46.66 120 ASN A CA 1
ATOM 983 C C . ASN A 1 120 ? -43.127 -17.972 6.022 1.00 46.66 120 ASN A C 1
ATOM 985 O O . ASN A 1 120 ? -44.312 -18.037 6.345 1.00 46.66 120 ASN A O 1
ATOM 989 N N . ARG A 1 121 ? -42.198 -18.720 6.625 1.00 45.19 121 ARG A N 1
ATOM 990 C CA . ARG A 1 121 ? -42.459 -19.413 7.894 1.00 45.19 121 ARG A CA 1
ATOM 991 C C . ARG A 1 121 ? -42.134 -18.468 9.043 1.00 45.19 121 ARG A C 1
ATOM 993 O O . ARG A 1 121 ? -41.018 -18.423 9.545 1.00 45.19 121 ARG A O 1
ATOM 1000 N N . SER A 1 122 ? -43.140 -17.700 9.436 1.00 44.94 122 SER A N 1
ATOM 1001 C CA . SER A 1 122 ? -43.240 -17.105 10.762 1.00 44.94 122 SER A CA 1
ATOM 1002 C C . SER A 1 122 ? -43.400 -18.200 11.827 1.00 44.94 122 SER A C 1
ATOM 1004 O O . SER A 1 122 ? -44.256 -19.066 11.677 1.00 44.94 122 SER A O 1
ATOM 1006 N N . GLY A 1 123 ? -42.636 -18.104 12.918 1.00 40.28 123 GLY A N 1
ATOM 1007 C CA . GLY A 1 123 ? -43.052 -18.534 14.260 1.00 40.28 123 GLY A CA 1
ATOM 1008 C C . GLY A 1 123 ? -42.991 -20.029 14.611 1.00 40.28 123 GLY A C 1
ATOM 1009 O O . GLY A 1 123 ? -43.910 -20.784 14.322 1.00 40.28 123 GLY A O 1
ATOM 1010 N N . LYS A 1 124 ? -41.977 -20.409 15.396 1.00 47.38 124 LYS A N 1
ATOM 1011 C CA . LYS A 1 124 ? -42.083 -21.385 16.501 1.00 47.38 124 LYS A CA 1
ATOM 1012 C C . LYS A 1 124 ? -41.252 -20.811 17.654 1.00 47.38 124 LYS A C 1
ATOM 1014 O O . LYS A 1 124 ? -40.050 -20.639 17.514 1.00 47.38 124 LYS A O 1
ATOM 1019 N N . SER A 1 125 ? -41.900 -20.083 18.560 1.00 48.72 125 SER A N 1
ATOM 1020 C CA . SER A 1 125 ? -42.495 -20.561 19.820 1.00 48.72 125 SER A CA 1
ATOM 1021 C C . SER A 1 125 ? -41.469 -20.558 20.954 1.00 48.72 125 SER A C 1
ATOM 1023 O O . SER A 1 125 ? -40.526 -21.342 20.960 1.00 48.72 125 SER A O 1
ATOM 1025 N N . LYS A 1 126 ? -41.695 -19.646 21.908 1.00 46.75 126 LYS A N 1
ATOM 1026 C CA . LYS A 1 126 ? -41.116 -19.635 23.253 1.00 46.75 126 LYS A CA 1
ATOM 1027 C C . LYS A 1 126 ? -41.096 -21.058 23.823 1.00 46.75 126 LYS A C 1
ATOM 1029 O O . LYS A 1 126 ? -42.158 -21.649 23.980 1.00 46.75 126 LYS A O 1
ATOM 1034 N N . LEU A 1 127 ? -39.921 -21.554 24.189 1.00 46.41 127 LEU A N 1
ATOM 1035 C CA . LEU A 1 127 ? -39.786 -22.560 25.237 1.00 46.41 127 LEU A CA 1
ATOM 1036 C C . LEU A 1 127 ? -39.402 -21.799 26.507 1.00 46.41 127 LEU A C 1
ATOM 1038 O O . LEU A 1 127 ? -38.265 -21.369 26.670 1.00 46.41 127 LEU A O 1
ATOM 1042 N N . ARG A 1 128 ? -40.408 -21.544 27.348 1.00 40.56 128 ARG A N 1
ATOM 1043 C CA . ARG A 1 128 ? -40.211 -21.441 28.793 1.00 40.56 128 ARG A CA 1
ATOM 1044 C C . ARG A 1 128 ? -40.201 -22.883 29.286 1.00 40.56 128 ARG A C 1
ATOM 1046 O O . ARG A 1 128 ? -41.204 -23.566 29.105 1.00 40.56 128 ARG A O 1
ATOM 1053 N N . CYS A 1 129 ? -39.099 -23.303 29.881 1.00 44.66 129 CYS A N 1
ATOM 1054 C CA . CYS A 1 129 ? -39.090 -24.383 30.850 1.00 44.66 129 CYS A CA 1
ATOM 1055 C C . CYS A 1 129 ? -38.538 -23.774 32.140 1.00 44.66 129 CYS A C 1
ATOM 1057 O O . CYS A 1 129 ? -37.601 -22.978 32.084 1.00 44.66 129 CYS A O 1
ATOM 1059 N N . GLU A 1 130 ? -39.291 -24.078 33.188 1.00 48.38 130 GLU A N 1
ATOM 1060 C CA . GLU A 1 130 ? -39.248 -23.751 34.618 1.00 48.38 130 GLU A CA 1
ATOM 1061 C C . GLU A 1 130 ? -37.925 -23.259 35.218 1.00 48.38 130 GLU A C 1
ATOM 1063 O O . GLU A 1 130 ? -36.860 -23.851 34.937 1.00 48.38 130 GLU A O 1
#

InterPro domains:
  IPR027973 40S small subunit processome assembly factor 1-like [PF15375] (21-109)

Secondary structure (DSSP, 8-state):
----------------------TTTHHHHHHHHHHHT--HHHHHHHHHHHHHHTTPPPPPPPP--HHHHHHHHHHHHHHHHHSPP-GGGTSTT-PPPGGG---------------PPP------------

pLDDT: mean 74.1, std 20.05, range [37.69, 97.12]

Sequence (130 aa):
MSPNKMHRFRSAAPSEEEIYVKMSDIPFDIMRFNISAKSGAERRETRKALLLRMGAVPPKKEYINYKLLLSKRKEQNAKMHQFPKDVVFAAVNKRVPVKKRKRKGRKGKEKNVIREPPRNRSGKSKLRCE

Foldseek 3Di:
DDDDDDDDDDDDDDDPDDDDDDPVCVVLVVLVVVLVPDDDPVSVVSVLVSCVVVVHDHDDDDDDDPVVVVVVVVVVVVVVVVDPDPCVVVPPPPDDPPVPPDDPDDDDDDDDDDDDDDDDDDDDDDDDDD

Organism: NCBI:txid34504